Protein AF-A0A1B6HH47-F1 (afdb_monomer_lite)

Secondary structure (DSSP, 8-state):
----------------PPPPPPHHHHHHHHHHHHHHHHHHHHHHHHHHHHHHHHHHHH--HHHHHHHHHHHHT--TTS--EEEEEE----SSSTT-S--PEEEEEE-

Radius of gyration: 31.15 Å; chains: 1; bounding box: 65×64×84 Å

Foldseek 3Di:
DDDDDDDDDDDDPPPPDDDDDDPVVVVVVVVVLVVLQVVLVVVVVVVVVVVVVVCVVPDDPVRVVVVVCVVQQVDPPDQPFGKDWDQPDDLSDPVNHTDTDIDTDDD

Structure (mmCIF, N/CA/C/O backbone):
data_AF-A0A1B6HH47-F1
#
_entry.id   AF-A0A1B6HH47-F1
#
loop_
_atom_site.group_PDB
_atom_site.id
_atom_site.type_symbol
_atom_site.label_atom_id
_atom_site.label_alt_id
_atom_site.label_comp_id
_atom_site.label_asym_id
_atom_site.label_entity_id
_atom_site.label_seq_id
_atom_site.pdbx_PDB_ins_code
_atom_site.Cartn_x
_atom_site.Cartn_y
_atom_site.Cartn_z
_atom_site.occupancy
_atom_site.B_iso_or_equiv
_atom_site.auth_seq_id
_atom_site.auth_comp_id
_atom_site.auth_asym_id
_atom_site.auth_atom_id
_atom_site.pdbx_PDB_model_num
ATOM 1 N N . GLN A 1 1 ? 50.818 -52.994 -63.398 1.00 39.59 1 GLN A N 1
ATOM 2 C CA . GLN A 1 1 ? 51.348 -51.612 -63.325 1.00 39.59 1 GLN A CA 1
ATOM 3 C C . GLN A 1 1 ? 50.188 -50.705 -63.733 1.00 39.59 1 GLN A C 1
ATOM 5 O O . GLN A 1 1 ? 49.618 -50.994 -64.766 1.00 39.59 1 GLN A O 1
ATOM 10 N N . ALA A 1 2 ? 49.677 -49.722 -62.995 1.00 41.12 2 ALA A N 1
ATOM 11 C CA . ALA A 1 2 ? 50.125 -49.009 -61.808 1.00 41.12 2 ALA A CA 1
ATOM 12 C C . ALA A 1 2 ? 48.899 -48.549 -60.977 1.00 41.12 2 ALA A C 1
ATOM 14 O O . ALA A 1 2 ? 47.784 -48.472 -61.483 1.00 41.12 2 ALA A O 1
ATOM 15 N N . ARG A 1 3 ? 49.139 -48.282 -59.689 1.00 41.88 3 ARG A N 1
ATOM 16 C CA . ARG A 1 3 ? 48.226 -47.658 -58.715 1.00 41.88 3 ARG A CA 1
ATOM 17 C C . ARG A 1 3 ? 48.055 -46.160 -58.997 1.00 41.88 3 ARG A C 1
ATOM 19 O O . ARG A 1 3 ? 49.033 -45.560 -59.427 1.00 41.88 3 ARG A O 1
ATOM 26 N N . GLN A 1 4 ? 46.914 -45.586 -58.598 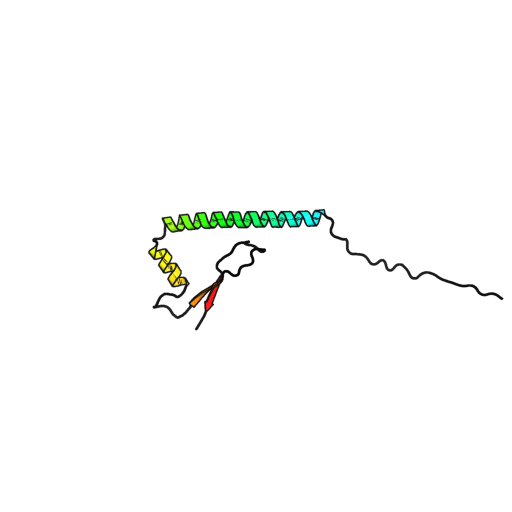1.00 49.91 4 GLN A N 1
ATOM 27 C CA . GLN A 1 4 ? 46.709 -44.267 -57.940 1.00 49.91 4 GLN A CA 1
ATOM 28 C C . GLN A 1 4 ? 45.180 -44.119 -57.698 1.00 49.91 4 GLN A C 1
ATOM 30 O O . GLN A 1 4 ? 44.415 -44.354 -58.623 1.00 49.91 4 GLN A O 1
ATOM 35 N N . ALA A 1 5 ? 44.663 -44.100 -56.453 1.00 44.31 5 ALA A N 1
ATOM 36 C CA . ALA A 1 5 ? 44.546 -42.953 -55.519 1.00 44.31 5 ALA A CA 1
ATOM 37 C C . ALA A 1 5 ? 43.653 -41.826 -56.097 1.00 44.31 5 ALA A C 1
ATOM 39 O O . ALA A 1 5 ? 43.818 -41.503 -57.259 1.00 44.31 5 ALA A O 1
ATOM 40 N N . PHE A 1 6 ? 42.742 -41.121 -55.420 1.00 36.06 6 PHE A N 1
ATOM 41 C CA . PHE A 1 6 ? 42.189 -41.053 -54.061 1.00 36.06 6 PHE A CA 1
ATOM 42 C C . PHE A 1 6 ? 41.038 -40.005 -54.154 1.00 36.06 6 PHE A C 1
ATOM 44 O O . PHE A 1 6 ? 41.148 -39.086 -54.958 1.00 36.06 6 PHE A O 1
ATOM 51 N N . SER A 1 7 ? 40.064 -40.054 -53.235 1.00 41.88 7 SER A N 1
ATOM 52 C CA . SER A 1 7 ? 39.383 -38.877 -52.637 1.00 41.88 7 SER A CA 1
ATOM 53 C C . SER A 1 7 ? 38.189 -38.150 -53.314 1.00 41.88 7 SER A C 1
ATOM 55 O O . SER A 1 7 ? 38.250 -37.762 -54.473 1.00 41.88 7 SER A O 1
ATOM 57 N N . GLN A 1 8 ? 37.226 -37.810 -52.430 1.00 42.84 8 GLN A N 1
ATOM 58 C CA . GLN A 1 8 ? 36.174 -36.757 -52.446 1.00 42.84 8 GLN A CA 1
ATOM 59 C C . GLN A 1 8 ? 34.869 -37.116 -53.190 1.00 42.84 8 GLN A C 1
ATOM 61 O O . GLN A 1 8 ? 34.904 -37.599 -54.309 1.00 42.84 8 GLN A O 1
ATOM 66 N N . ASP A 1 9 ? 33.667 -37.039 -52.607 1.00 40.97 9 ASP A N 1
ATOM 67 C CA . ASP A 1 9 ? 33.125 -35.997 -51.729 1.00 40.97 9 ASP A CA 1
ATOM 68 C C . ASP A 1 9 ? 32.156 -36.554 -50.665 1.00 40.97 9 ASP A C 1
ATOM 70 O O . ASP A 1 9 ? 31.112 -37.126 -50.977 1.00 40.97 9 ASP A O 1
ATOM 74 N N . LEU A 1 10 ? 32.459 -36.306 -49.391 1.00 48.53 10 LEU A N 1
ATOM 75 C CA . LEU A 1 10 ? 31.469 -36.265 -48.311 1.00 48.53 10 LEU A CA 1
ATOM 76 C C . LEU A 1 10 ? 31.650 -34.942 -47.573 1.00 48.53 10 LEU A C 1
ATOM 78 O O . LEU A 1 10 ? 32.201 -34.889 -46.477 1.00 48.53 10 LEU A O 1
ATOM 82 N N . SER A 1 11 ? 31.182 -33.857 -48.173 1.00 47.81 11 SER A N 1
ATOM 83 C CA . SER A 1 11 ? 30.913 -32.635 -47.426 1.00 47.81 11 SER A CA 1
ATOM 84 C C . SER A 1 11 ? 29.883 -31.809 -48.166 1.00 47.81 11 SER A C 1
ATOM 86 O O . SER A 1 11 ? 30.215 -31.158 -49.145 1.00 47.81 11 SER A O 1
ATOM 88 N N . ASN A 1 12 ? 28.637 -31.874 -47.701 1.00 45.56 12 ASN A N 1
ATOM 89 C CA . ASN A 1 12 ? 27.717 -30.739 -47.636 1.00 45.56 12 ASN A CA 1
ATOM 90 C C . ASN A 1 12 ? 26.533 -31.127 -46.738 1.00 45.56 12 ASN A C 1
ATOM 92 O O . ASN A 1 12 ? 25.382 -31.175 -47.158 1.00 45.56 12 ASN A O 1
ATOM 96 N N . VAL A 1 13 ? 26.825 -31.420 -45.467 1.00 44.94 13 VAL A N 1
ATOM 97 C CA . VAL A 1 13 ? 25.836 -31.204 -44.406 1.00 44.94 13 VAL A CA 1
ATOM 98 C C . VAL A 1 13 ? 26.028 -29.758 -43.978 1.00 44.94 13 VAL A C 1
ATOM 100 O O . VAL A 1 13 ? 26.837 -29.446 -43.107 1.00 44.94 13 VAL A O 1
ATOM 103 N N . THR A 1 14 ? 25.339 -28.850 -44.665 1.00 45.47 14 THR A N 1
ATOM 104 C CA . THR A 1 14 ? 25.183 -27.476 -44.200 1.00 45.47 14 THR A CA 1
ATOM 105 C C . THR A 1 14 ? 24.353 -27.531 -42.924 1.00 45.47 14 THR A C 1
ATOM 107 O O . THR A 1 14 ? 23.126 -27.603 -42.961 1.00 45.47 14 THR A O 1
ATOM 110 N N . THR A 1 15 ? 25.033 -27.531 -41.780 1.00 48.47 15 THR A N 1
ATOM 111 C CA . THR A 1 15 ? 24.444 -27.162 -40.495 1.00 48.47 15 THR A CA 1
ATOM 112 C C . THR A 1 15 ? 23.827 -25.777 -40.669 1.00 48.47 15 THR A C 1
ATOM 114 O O . THR A 1 15 ? 24.542 -24.782 -40.768 1.00 48.47 15 THR A O 1
ATOM 117 N N . SER A 1 16 ? 22.497 -25.714 -40.769 1.00 46.25 16 SER A N 1
ATOM 118 C CA . SER A 1 16 ? 21.747 -24.461 -40.707 1.00 46.25 16 SER A CA 1
ATOM 119 C C . SER A 1 16 ? 21.910 -23.910 -39.293 1.00 46.25 16 SER A C 1
ATOM 121 O O . SER A 1 16 ? 21.230 -24.310 -38.351 1.00 46.25 16 SER A O 1
ATOM 123 N N . GLN A 1 17 ? 22.924 -23.068 -39.130 1.00 50.97 17 GLN A N 1
ATOM 124 C CA . GLN A 1 17 ? 23.167 -22.305 -37.923 1.00 50.97 17 GLN A CA 1
ATOM 125 C C . GLN A 1 17 ? 21.990 -21.340 -37.758 1.00 50.97 17 GLN A C 1
ATOM 127 O O . GLN A 1 17 ? 21.722 -20.532 -38.648 1.00 50.97 17 GLN A O 1
ATOM 132 N N . ALA A 1 18 ? 21.251 -21.472 -36.653 1.00 58.88 18 ALA A N 1
ATOM 133 C CA . ALA A 1 18 ? 20.169 -20.554 -36.318 1.00 58.88 18 ALA A CA 1
ATOM 134 C C . ALA A 1 18 ? 20.696 -19.105 -36.370 1.00 58.88 18 ALA A C 1
ATOM 136 O O . ALA A 1 18 ? 21.813 -18.860 -35.900 1.00 58.88 18 ALA A O 1
ATOM 137 N N . PRO A 1 19 ? 19.944 -18.152 -36.951 1.00 57.94 19 PRO A N 1
ATOM 138 C CA . PRO A 1 19 ? 20.408 -16.779 -37.066 1.00 57.94 19 PRO A CA 1
ATOM 139 C C . PRO A 1 19 ? 20.626 -16.197 -35.667 1.00 57.94 19 PRO A C 1
ATOM 141 O O . PRO A 1 19 ? 19.711 -16.171 -34.844 1.00 57.94 19 PRO A O 1
ATOM 144 N N . SER A 1 20 ? 21.853 -15.745 -35.395 1.00 62.84 20 SER A N 1
ATOM 145 C CA . SER A 1 20 ? 22.158 -14.959 -34.200 1.00 62.84 20 SER A CA 1
ATOM 146 C C . SER A 1 20 ? 21.271 -13.708 -34.181 1.00 62.84 20 SER A C 1
ATOM 148 O O . SER A 1 20 ? 21.201 -13.020 -35.206 1.00 62.84 20 SER A O 1
ATOM 150 N N . PRO A 1 21 ? 20.620 -13.383 -33.051 1.00 58.81 21 PRO A N 1
ATOM 151 C CA . PRO A 1 21 ? 19.774 -12.203 -32.969 1.00 58.81 21 PRO A CA 1
ATOM 152 C C . PRO A 1 21 ? 20.599 -10.939 -33.233 1.00 58.81 21 PRO A C 1
ATOM 154 O O . PRO A 1 21 ? 21.688 -10.748 -32.685 1.00 58.81 21 PRO A O 1
ATOM 157 N N . GLN A 1 22 ? 20.093 -10.102 -34.137 1.00 62.22 22 GLN A N 1
ATOM 158 C CA . GLN A 1 22 ? 20.726 -8.856 -34.564 1.00 62.22 22 GLN A CA 1
ATOM 159 C C . GLN A 1 22 ? 20.671 -7.822 -33.418 1.00 62.22 22 GLN A C 1
ATOM 161 O O . GLN A 1 22 ? 19.702 -7.803 -32.656 1.00 62.22 22 GLN A O 1
ATOM 166 N N . PRO A 1 23 ? 21.658 -6.913 -33.293 1.00 60.91 23 PRO A N 1
ATOM 167 C CA . PRO A 1 23 ? 21.779 -5.985 -32.157 1.00 60.91 23 PRO A CA 1
ATOM 168 C C . PRO A 1 23 ? 20.536 -5.109 -31.896 1.00 60.91 23 PRO A C 1
ATOM 170 O O . PRO A 1 23 ? 20.270 -4.746 -30.753 1.00 60.91 23 PRO A O 1
ATOM 173 N N . ALA A 1 24 ? 19.728 -4.827 -32.921 1.00 59.75 24 ALA A N 1
ATOM 174 C CA . ALA A 1 24 ? 18.516 -4.014 -32.800 1.00 59.75 24 ALA A CA 1
ATOM 175 C C . ALA A 1 24 ? 17.368 -4.685 -32.013 1.00 59.75 24 ALA A C 1
ATOM 177 O O . ALA A 1 24 ? 16.537 -3.988 -31.429 1.00 59.75 24 ALA A O 1
ATOM 178 N N . GLU A 1 25 ? 17.296 -6.019 -31.975 1.00 57.19 25 GLU A N 1
ATOM 179 C CA . GLU A 1 25 ? 16.259 -6.731 -31.210 1.00 57.19 25 GLU A CA 1
ATOM 180 C C . GLU A 1 25 ? 16.542 -6.665 -29.702 1.00 57.19 25 GLU A C 1
ATOM 182 O O . GLU A 1 25 ? 15.637 -6.398 -28.910 1.00 57.19 25 GLU A O 1
ATOM 187 N N . PHE A 1 26 ? 17.816 -6.776 -29.312 1.00 58.69 26 PHE A N 1
ATOM 188 C CA . PHE A 1 26 ? 18.256 -6.640 -27.921 1.00 58.69 26 PHE A CA 1
ATOM 189 C C . PHE A 1 26 ? 18.006 -5.236 -27.350 1.00 58.69 26 PHE A C 1
ATOM 191 O O . PHE A 1 26 ? 17.553 -5.102 -26.210 1.00 58.69 26 PHE A O 1
ATOM 198 N N . ASP A 1 27 ? 18.254 -4.184 -28.133 1.00 62.53 27 ASP A N 1
ATOM 199 C CA . ASP A 1 27 ? 18.042 -2.803 -27.684 1.00 62.53 27 ASP A CA 1
ATOM 200 C C . ASP A 1 27 ? 16.557 -2.475 -27.453 1.00 62.53 27 ASP A C 1
ATOM 202 O O . ASP A 1 27 ? 16.207 -1.766 -26.500 1.00 62.53 27 ASP A O 1
ATOM 206 N N . ASN A 1 28 ? 15.658 -3.026 -28.273 1.00 66.19 28 ASN A N 1
ATOM 207 C CA . ASN A 1 28 ? 14.215 -2.836 -28.110 1.00 66.19 28 ASN A CA 1
ATOM 208 C C . ASN A 1 28 ? 13.686 -3.458 -26.810 1.00 66.19 28 ASN A C 1
ATOM 210 O O . ASN A 1 28 ? 12.898 -2.825 -26.097 1.00 66.19 28 ASN A O 1
ATOM 214 N N . ASP A 1 29 ? 14.161 -4.651 -26.452 1.00 68.00 29 ASP A N 1
ATOM 215 C CA . ASP A 1 29 ? 13.770 -5.316 -25.207 1.00 68.00 29 ASP A CA 1
ATOM 216 C C . ASP A 1 29 ? 14.291 -4.579 -23.966 1.00 68.00 29 ASP A C 1
ATOM 218 O O . ASP A 1 29 ? 13.552 -4.387 -22.991 1.00 68.00 29 ASP A O 1
ATOM 222 N N . ILE A 1 30 ? 15.526 -4.071 -24.011 1.00 70.81 30 ILE A N 1
ATOM 223 C CA . ILE A 1 30 ? 16.099 -3.261 -22.926 1.00 70.81 30 ILE A CA 1
ATOM 224 C C . ILE A 1 30 ? 15.276 -1.986 -22.706 1.00 70.81 30 ILE A C 1
ATOM 226 O O . ILE A 1 30 ? 14.972 -1.625 -21.562 1.00 70.81 30 ILE A O 1
ATOM 230 N N . ASN A 1 31 ? 14.895 -1.302 -23.786 1.00 74.62 31 ASN A N 1
ATOM 231 C CA . ASN A 1 31 ? 14.091 -0.086 -23.704 1.00 74.62 31 ASN A CA 1
ATOM 232 C C . ASN A 1 31 ? 12.691 -0.373 -23.150 1.00 74.62 31 ASN A C 1
ATOM 234 O O . ASN A 1 31 ? 12.239 0.320 -22.235 1.00 74.62 31 ASN A O 1
ATOM 238 N N . LYS A 1 32 ? 12.047 -1.456 -23.598 1.00 73.31 32 LYS A N 1
ATOM 239 C CA . LYS A 1 32 ? 10.741 -1.892 -23.088 1.00 73.31 32 LYS A CA 1
ATOM 240 C C . LYS A 1 32 ? 10.760 -2.152 -21.580 1.00 73.31 32 LYS A C 1
ATOM 242 O O . LYS A 1 32 ? 9.883 -1.663 -20.864 1.00 73.31 32 LYS A O 1
ATOM 247 N N . VAL A 1 33 ? 11.764 -2.872 -21.072 1.00 74.00 33 VAL A N 1
ATOM 248 C CA . VAL A 1 33 ? 11.891 -3.172 -19.633 1.00 74.00 33 VAL A CA 1
ATOM 249 C C . VAL A 1 33 ? 12.108 -1.897 -18.811 1.00 74.00 33 VAL A C 1
ATOM 251 O O . VAL A 1 33 ? 11.482 -1.729 -17.758 1.00 74.00 33 VAL A O 1
ATOM 254 N N . LYS A 1 34 ? 12.945 -0.966 -19.291 1.00 79.31 34 LYS A N 1
ATOM 255 C CA . LYS A 1 34 ? 13.187 0.327 -18.627 1.00 79.31 34 LYS A CA 1
ATOM 256 C C . LYS A 1 34 ? 11.910 1.163 -18.540 1.00 79.31 34 LYS A C 1
ATOM 258 O O . LYS A 1 34 ? 11.553 1.614 -17.449 1.00 79.31 34 LYS A O 1
ATOM 263 N N . THR A 1 35 ? 11.198 1.316 -19.654 1.00 90.38 35 THR A N 1
ATOM 264 C CA . THR A 1 35 ? 9.951 2.088 -19.712 1.00 90.38 35 THR A CA 1
ATOM 265 C C . THR A 1 35 ? 8.862 1.459 -18.845 1.00 90.38 35 THR A C 1
ATOM 267 O O . THR A 1 35 ? 8.196 2.168 -18.090 1.00 90.38 35 THR A O 1
ATOM 270 N N . HIS A 1 36 ? 8.717 0.129 -18.874 1.00 90.62 36 HIS A N 1
ATOM 271 C CA . HIS A 1 36 ? 7.742 -0.575 -18.041 1.00 90.62 36 HIS A CA 1
ATOM 272 C C . HIS A 1 36 ? 8.019 -0.363 -16.546 1.00 90.62 36 HIS A C 1
ATOM 274 O O . HIS A 1 36 ? 7.127 0.038 -15.801 1.00 90.62 36 HIS A O 1
ATOM 280 N N . LYS A 1 37 ? 9.275 -0.525 -16.110 1.00 91.94 37 LYS A N 1
ATOM 281 C CA . LYS A 1 37 ? 9.676 -0.310 -14.711 1.00 91.94 37 LYS A CA 1
ATOM 282 C C . LYS A 1 37 ? 9.417 1.113 -14.226 1.00 91.94 37 LYS A C 1
ATOM 284 O O . LYS A 1 37 ? 8.917 1.302 -13.116 1.00 91.94 37 LYS A O 1
ATOM 289 N N . GLN A 1 38 ? 9.735 2.113 -15.045 1.00 92.38 38 GLN A N 1
ATOM 290 C CA . GLN A 1 38 ? 9.447 3.515 -14.736 1.00 92.38 38 GLN A CA 1
ATOM 291 C C . GLN A 1 38 ? 7.939 3.763 -14.610 1.00 92.38 38 GLN A C 1
ATOM 293 O O . GLN A 1 38 ? 7.494 4.392 -13.646 1.00 92.38 38 GLN A O 1
ATOM 298 N N . LEU A 1 39 ? 7.146 3.230 -15.543 1.00 92.88 39 LEU A N 1
ATOM 299 C CA . LEU A 1 39 ? 5.696 3.381 -15.531 1.00 92.88 39 LEU A CA 1
ATOM 300 C C . LEU A 1 39 ? 5.056 2.716 -14.306 1.00 92.88 39 LEU A C 1
ATOM 302 O O . LEU A 1 39 ? 4.269 3.373 -13.625 1.00 92.88 39 LEU A O 1
ATOM 306 N N . SER A 1 40 ? 5.413 1.466 -13.986 1.00 93.31 40 SER A N 1
ATOM 307 C CA . SER A 1 40 ? 4.883 0.752 -12.814 1.00 93.31 40 SER A CA 1
ATOM 308 C C . SER A 1 40 ? 5.160 1.512 -11.518 1.00 93.31 40 SER A C 1
ATOM 310 O O . SER A 1 40 ? 4.263 1.678 -10.693 1.00 93.31 40 SER A O 1
ATOM 312 N N . ARG A 1 41 ? 6.378 2.047 -11.356 1.00 92.38 41 ARG A N 1
ATOM 313 C CA . ARG A 1 41 ? 6.741 2.866 -10.190 1.00 92.38 41 ARG A CA 1
ATOM 314 C C . ARG A 1 41 ? 5.906 4.140 -10.110 1.00 92.38 41 ARG A C 1
ATOM 316 O O . ARG A 1 41 ? 5.359 4.438 -9.052 1.00 92.38 41 ARG A O 1
ATOM 323 N N . ARG A 1 42 ? 5.753 4.859 -11.226 1.00 94.25 42 ARG A N 1
ATOM 324 C CA . ARG A 1 42 ? 4.947 6.087 -11.288 1.00 94.25 42 ARG A CA 1
ATOM 325 C C . ARG A 1 42 ? 3.479 5.829 -10.948 1.00 94.25 42 ARG A C 1
ATOM 327 O O . ARG A 1 42 ? 2.885 6.602 -10.205 1.00 94.25 42 ARG A O 1
ATOM 334 N N . MET A 1 43 ? 2.897 4.754 -11.479 1.00 94.62 43 MET A N 1
ATOM 335 C CA . MET A 1 43 ? 1.515 4.370 -11.171 1.00 94.62 43 MET A CA 1
ATOM 336 C C . MET A 1 43 ? 1.354 3.965 -9.708 1.00 94.62 43 MET A C 1
ATOM 338 O O . MET A 1 43 ? 0.379 4.359 -9.079 1.00 94.62 43 MET A O 1
ATOM 342 N N . SER A 1 44 ? 2.332 3.249 -9.146 1.00 93.00 44 SER A N 1
ATOM 343 C CA . SER A 1 44 ? 2.339 2.907 -7.723 1.00 93.00 44 SER A CA 1
ATOM 344 C C . SER A 1 44 ? 2.308 4.160 -6.850 1.00 93.00 44 SER A C 1
ATOM 346 O O . SER A 1 44 ? 1.482 4.230 -5.949 1.00 93.00 44 SER A O 1
ATOM 348 N N . VAL A 1 45 ? 3.153 5.159 -7.123 1.00 94.94 45 VAL A N 1
ATOM 349 C CA . VAL A 1 45 ? 3.154 6.427 -6.369 1.00 94.94 45 VAL A CA 1
ATOM 350 C C . VAL A 1 45 ? 1.785 7.103 -6.442 1.00 94.94 45 VAL A C 1
ATOM 352 O O . VAL A 1 45 ? 1.181 7.338 -5.401 1.00 94.94 45 VAL A O 1
ATOM 355 N N . LYS A 1 46 ? 1.242 7.280 -7.654 1.00 96.50 46 LYS A N 1
ATOM 356 C CA . LYS A 1 46 ? -0.085 7.882 -7.849 1.00 96.50 46 LYS A CA 1
ATOM 357 C C . LYS A 1 46 ? -1.193 7.157 -7.088 1.00 96.50 46 LYS A C 1
ATOM 359 O O . LYS A 1 46 ? -2.079 7.800 -6.537 1.00 96.50 46 LYS A O 1
ATOM 364 N N . PHE A 1 47 ? -1.158 5.826 -7.075 1.00 95.50 47 PHE A N 1
ATOM 365 C CA . PHE A 1 47 ? -2.137 5.029 -6.344 1.00 95.50 47 PHE A CA 1
ATOM 366 C C . PHE A 1 47 ? -2.049 5.269 -4.834 1.00 95.50 47 PHE A C 1
ATOM 368 O O . PHE A 1 47 ? -3.078 5.468 -4.200 1.00 95.50 47 PHE A O 1
ATOM 375 N N . HIS A 1 48 ? -0.840 5.279 -4.264 1.00 94.81 48 HIS A N 1
ATOM 376 C CA . HIS A 1 48 ? -0.665 5.493 -2.825 1.00 94.81 48 HIS A CA 1
ATOM 377 C C . HIS A 1 48 ? -1.069 6.909 -2.412 1.00 94.81 48 HIS A C 1
ATOM 379 O O . HIS A 1 48 ? -1.749 7.057 -1.406 1.00 94.81 48 HIS A O 1
ATOM 385 N N . GLU A 1 49 ? -0.715 7.924 -3.203 1.00 97.75 49 GLU A N 1
ATOM 386 C CA . GLU A 1 49 ? -1.135 9.313 -2.967 1.00 97.75 49 GLU A CA 1
ATOM 387 C C . GLU A 1 49 ? -2.661 9.443 -2.979 1.00 97.75 49 GLU A C 1
ATOM 389 O O . GLU A 1 49 ? -3.251 10.008 -2.060 1.00 97.75 49 GLU A O 1
ATOM 394 N N . TRP A 1 50 ? -3.311 8.871 -3.997 1.00 97.81 50 TRP A N 1
ATOM 395 C CA . TRP A 1 50 ? -4.768 8.860 -4.085 1.00 97.81 50 TRP A CA 1
ATOM 396 C C . TRP A 1 50 ? -5.406 8.134 -2.896 1.00 97.81 50 TRP A C 1
ATOM 398 O O . TRP A 1 50 ? -6.318 8.677 -2.275 1.00 97.81 50 TRP A O 1
ATOM 408 N N . HIS A 1 51 ? -4.924 6.932 -2.568 1.00 95.81 51 HIS A N 1
ATOM 409 C CA . HIS A 1 51 ? -5.479 6.117 -1.490 1.00 95.81 51 HIS A CA 1
ATOM 410 C C . HIS A 1 51 ? -5.308 6.794 -0.130 1.00 95.81 51 HIS A C 1
ATOM 412 O O . HIS A 1 51 ? -6.258 6.843 0.643 1.00 95.81 51 HIS A O 1
ATOM 418 N N . GLN A 1 52 ? -4.122 7.344 0.147 1.00 95.62 52 GLN A N 1
ATOM 419 C CA . GLN A 1 52 ? -3.844 8.062 1.385 1.00 95.62 52 GLN A CA 1
ATOM 420 C C . GLN A 1 52 ? -4.794 9.252 1.539 1.00 95.62 52 GLN A C 1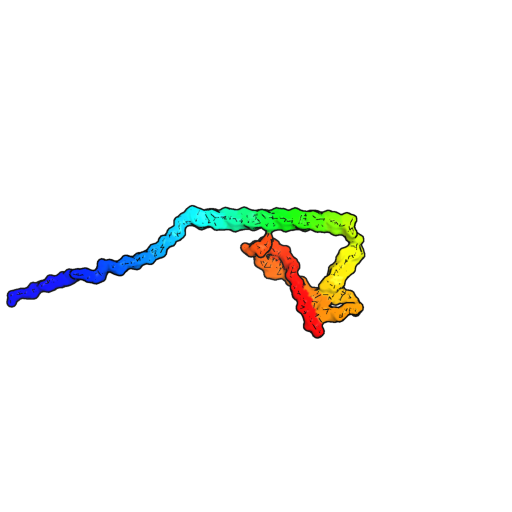
ATOM 422 O O . GLN A 1 52 ? -5.534 9.313 2.519 1.00 95.62 52 GLN A O 1
ATOM 427 N N . ASN A 1 53 ? -4.863 10.123 0.528 1.00 97.56 53 ASN A N 1
ATOM 428 C CA . ASN A 1 53 ? -5.777 11.260 0.544 1.00 97.56 53 ASN A CA 1
ATOM 429 C C . ASN A 1 53 ? -7.239 10.815 0.706 1.00 97.56 53 ASN A C 1
ATOM 431 O O . ASN A 1 53 ? -7.999 11.426 1.450 1.00 97.56 53 ASN A O 1
ATOM 435 N N . TRP A 1 54 ? -7.663 9.747 0.026 1.00 97.56 54 TRP A N 1
ATOM 436 C CA . TRP A 1 54 ? -9.017 9.229 0.197 1.00 97.56 54 TRP A CA 1
ATOM 437 C C . TRP A 1 54 ? -9.257 8.750 1.634 1.00 97.56 54 TRP A C 1
ATOM 439 O O . TRP A 1 54 ? -10.247 9.156 2.240 1.00 97.56 54 TRP A 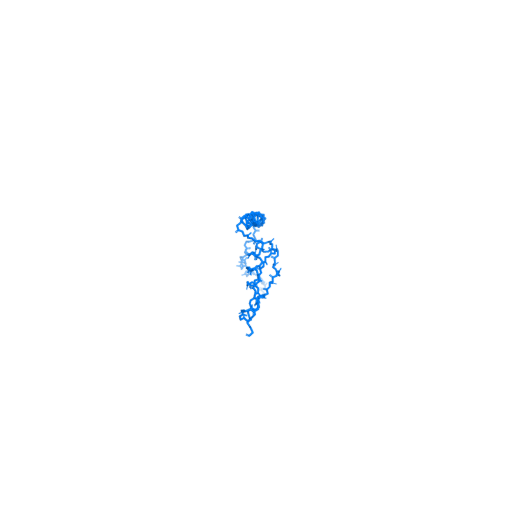O 1
ATOM 449 N N . SER A 1 55 ? -8.342 7.960 2.200 1.00 95.81 55 SER A N 1
ATOM 450 C CA . SER A 1 55 ? -8.479 7.423 3.557 1.00 95.81 55 SER A CA 1
ATOM 451 C C . SER A 1 55 ? -8.534 8.519 4.619 1.00 95.81 55 SER A C 1
ATOM 453 O O . SER A 1 55 ? -9.417 8.480 5.467 1.00 95.81 55 SER A O 1
ATOM 455 N N . GLU A 1 56 ? -7.679 9.539 4.523 1.00 95.06 56 GLU A N 1
ATOM 456 C CA . GLU A 1 56 ? -7.630 10.656 5.476 1.00 95.06 56 GLU A CA 1
ATOM 457 C C . GLU A 1 56 ? -8.923 11.485 5.481 1.00 95.06 56 GLU A C 1
ATOM 459 O O . GLU A 1 56 ? -9.310 12.024 6.514 1.00 95.06 56 GLU A O 1
ATOM 464 N N . ASN A 1 57 ? -9.618 11.566 4.342 1.00 97.19 57 ASN A N 1
ATOM 465 C CA . ASN A 1 57 ? -10.860 12.332 4.214 1.00 97.19 57 ASN A CA 1
ATOM 466 C C . ASN A 1 57 ? -12.128 11.538 4.573 1.00 97.19 57 ASN A C 1
ATOM 468 O O . ASN A 1 57 ? -13.183 12.145 4.750 1.00 97.19 57 ASN A O 1
ATOM 472 N N . HIS A 1 58 ? -12.064 10.203 4.635 1.00 96.94 58 HIS A N 1
ATOM 473 C CA . HIS A 1 58 ? -13.265 9.358 4.741 1.00 96.94 58 HIS A CA 1
ATOM 474 C C . HIS A 1 58 ? -13.242 8.361 5.901 1.00 96.94 58 HIS A C 1
ATOM 476 O O . HIS A 1 58 ? -14.296 7.828 6.245 1.00 96.94 58 HIS A O 1
ATOM 482 N N . LEU A 1 59 ? -12.080 8.091 6.494 1.00 95.88 59 LEU A N 1
ATOM 483 C CA . LEU A 1 59 ? -11.933 7.147 7.595 1.00 95.88 59 LEU A CA 1
ATOM 484 C C . LEU A 1 59 ? -11.435 7.877 8.835 1.00 95.88 59 LEU A C 1
ATOM 486 O O . LEU A 1 59 ? -10.470 8.638 8.781 1.00 95.88 59 LEU A O 1
ATOM 490 N N . SER A 1 60 ? -12.057 7.599 9.978 1.00 96.12 60 SER A N 1
ATOM 491 C CA . SER A 1 60 ? -11.435 7.952 11.248 1.00 96.12 60 SER A CA 1
ATOM 492 C C . SER A 1 60 ? -10.218 7.047 11.500 1.00 96.12 60 SER A C 1
ATOM 494 O O . SER A 1 60 ? -10.204 5.896 11.045 1.00 96.12 60 SER A O 1
ATOM 496 N N . PRO A 1 61 ? -9.212 7.506 12.268 1.00 93.56 61 PRO A N 1
ATOM 497 C CA . PRO A 1 61 ? -8.071 6.667 12.638 1.00 93.56 61 PRO A CA 1
ATOM 498 C C . PRO A 1 61 ? -8.497 5.334 13.270 1.00 93.56 61 PRO A C 1
ATOM 500 O O . PRO A 1 61 ? -7.978 4.284 12.911 1.00 93.56 61 PRO A O 1
ATOM 503 N N . GLN A 1 62 ? -9.532 5.361 14.114 1.00 95.19 62 GLN A N 1
ATOM 504 C CA . GLN A 1 62 ? -10.068 4.169 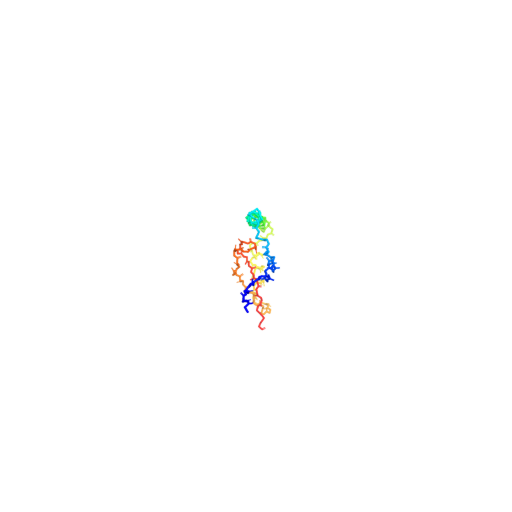14.776 1.00 95.19 62 GLN A CA 1
ATOM 505 C C . GLN A 1 62 ? -10.684 3.178 13.783 1.00 95.19 62 GLN A C 1
ATOM 507 O O . GLN A 1 62 ? -10.530 1.974 13.945 1.00 95.19 62 GLN A O 1
ATOM 512 N N . GLN A 1 63 ? -11.379 3.662 12.748 1.00 94.62 63 GLN A N 1
ATOM 513 C CA . GLN A 1 63 ? -11.942 2.795 11.708 1.00 94.62 63 GLN A CA 1
ATOM 514 C C . GLN A 1 63 ? -10.839 2.130 10.884 1.00 94.62 63 GLN A C 1
ATOM 516 O O . GLN A 1 63 ? -10.934 0.945 10.565 1.00 94.62 63 GLN A O 1
ATOM 521 N N . TYR A 1 64 ? -9.790 2.887 10.557 1.00 93.00 64 TYR A N 1
ATOM 522 C CA . TYR A 1 64 ? -8.633 2.371 9.835 1.00 93.00 64 TYR A CA 1
ATOM 523 C C . TYR A 1 64 ? -7.885 1.306 10.651 1.00 93.00 64 TYR A C 1
ATOM 525 O O . TYR A 1 64 ? -7.564 0.236 10.132 1.00 93.00 64 TYR A O 1
ATOM 533 N N . GLU A 1 65 ? -7.636 1.567 11.934 1.00 92.75 65 GLU A N 1
ATOM 534 C CA . GLU A 1 65 ? -6.994 0.621 12.855 1.00 92.75 65 GLU A CA 1
ATOM 535 C C . GLU A 1 65 ? -7.836 -0.640 13.042 1.00 92.75 65 GLU A C 1
ATOM 537 O O . GLU A 1 65 ? -7.342 -1.743 12.811 1.00 92.75 65 GLU A O 1
ATOM 542 N N . PHE A 1 66 ? -9.128 -0.483 13.339 1.00 93.06 66 PHE A N 1
ATOM 543 C CA . PHE A 1 66 ? -10.055 -1.600 13.504 1.00 93.06 66 PHE A CA 1
ATOM 544 C C . PHE A 1 66 ? -10.090 -2.509 12.269 1.00 93.06 66 PHE A C 1
ATOM 546 O O . PHE A 1 66 ? -10.027 -3.732 12.395 1.00 93.06 66 PHE A O 1
ATOM 553 N N . ALA A 1 67 ? -10.149 -1.932 11.064 1.00 91.44 67 ALA A N 1
ATOM 554 C CA . ALA A 1 67 ? -10.139 -2.708 9.826 1.00 91.44 67 ALA A CA 1
ATOM 555 C C . ALA A 1 67 ? -8.838 -3.513 9.657 1.00 91.44 67 ALA A C 1
ATOM 557 O O . ALA A 1 67 ? -8.882 -4.669 9.229 1.00 91.44 67 ALA A O 1
ATOM 558 N N . ASN A 1 68 ? -7.690 -2.930 10.021 1.00 90.94 68 ASN A N 1
ATOM 559 C CA . ASN A 1 68 ? -6.405 -3.626 9.985 1.00 90.94 68 ASN A CA 1
ATOM 560 C C . ASN A 1 68 ? -6.339 -4.755 11.020 1.00 90.94 68 ASN A C 1
ATOM 562 O O . ASN A 1 68 ? -5.936 -5.864 10.680 1.00 90.94 68 ASN A O 1
ATOM 566 N N . GLU A 1 69 ? -6.762 -4.517 12.261 1.00 90.88 69 GLU A N 1
ATOM 567 C CA . GLU A 1 69 ? -6.782 -5.546 13.309 1.00 90.88 69 GLU A CA 1
ATOM 568 C C . GLU A 1 69 ? -7.714 -6.705 12.963 1.00 90.88 69 GLU A C 1
ATOM 570 O O . GLU A 1 69 ? -7.348 -7.872 13.134 1.00 90.88 69 GLU A O 1
ATOM 575 N N . TRP A 1 70 ? -8.891 -6.386 12.420 1.00 89.75 70 TRP A N 1
ATOM 576 C CA . TRP A 1 70 ? -9.846 -7.370 11.932 1.00 89.75 70 TRP A CA 1
ATOM 577 C C . TRP A 1 70 ? -9.246 -8.229 10.814 1.00 89.75 70 TRP A C 1
ATOM 579 O O . TRP A 1 70 ? -9.269 -9.455 10.904 1.00 89.75 70 TRP A O 1
ATOM 589 N N . MET A 1 71 ? -8.642 -7.603 9.799 1.00 89.62 71 MET A N 1
ATOM 590 C CA . MET A 1 71 ? -7.987 -8.306 8.688 1.00 89.62 71 MET A CA 1
ATOM 591 C C . MET A 1 71 ? -6.845 -9.217 9.168 1.00 89.62 71 MET A C 1
ATOM 593 O O . MET A 1 71 ? -6.632 -10.303 8.621 1.00 89.62 71 MET A O 1
ATOM 597 N N . MET A 1 72 ? -6.107 -8.780 10.190 1.00 90.00 72 MET A N 1
ATOM 598 C CA . MET A 1 72 ? -4.977 -9.523 10.747 1.00 90.00 72 MET A CA 1
ATOM 599 C C . MET A 1 72 ? -5.390 -10.655 11.701 1.00 90.00 72 MET A C 1
ATOM 601 O O . MET A 1 72 ? -4.556 -11.492 12.053 1.00 90.00 72 MET A O 1
ATOM 605 N N . GLY A 1 73 ? -6.669 -10.715 12.084 1.00 87.62 73 GLY A N 1
ATOM 606 C CA . GLY A 1 73 ? -7.171 -11.688 13.052 1.00 87.62 73 GLY A CA 1
ATOM 607 C C . GLY A 1 73 ? -6.708 -11.405 14.483 1.00 87.62 73 GLY A C 1
ATOM 608 O O . GLY A 1 73 ? -6.570 -12.334 15.273 1.00 87.62 73 GLY A O 1
ATOM 609 N N . ASN A 1 74 ? -6.447 -10.135 14.811 1.00 85.25 74 ASN A N 1
ATOM 610 C CA . ASN A 1 74 ? -5.980 -9.705 16.135 1.00 85.25 74 ASN A CA 1
ATOM 611 C C . ASN A 1 74 ? -7.129 -9.396 17.112 1.00 85.25 74 ASN A C 1
ATOM 613 O O . ASN A 1 74 ? -6.883 -9.081 18.274 1.00 85.25 74 ASN A O 1
ATOM 617 N N . LEU A 1 75 ? -8.378 -9.478 16.651 1.00 85.38 75 LEU A N 1
ATOM 618 C CA . LEU A 1 75 ? -9.561 -9.238 17.472 1.00 85.38 75 LEU A CA 1
ATOM 619 C C . LEU A 1 75 ? -9.931 -10.494 18.276 1.00 85.38 75 LEU A C 1
ATOM 621 O O . LEU A 1 75 ? -9.999 -11.592 17.726 1.00 85.38 75 LEU A O 1
ATOM 625 N N . SER A 1 76 ? -10.218 -10.315 19.568 1.00 76.69 76 SER A N 1
ATOM 626 C CA . SER A 1 76 ? -10.468 -11.393 20.543 1.00 76.69 76 SER A CA 1
ATOM 627 C C . SER A 1 76 ? -11.653 -12.300 20.213 1.00 76.69 76 SER A C 1
ATOM 629 O O . SER A 1 76 ? -11.674 -13.459 20.622 1.00 76.69 76 SER A O 1
ATOM 631 N N . ASP A 1 77 ? -12.635 -11.771 19.487 1.00 74.50 77 ASP A N 1
ATOM 632 C CA . ASP A 1 77 ? -13.962 -12.383 19.365 1.00 74.50 77 ASP A CA 1
ATOM 633 C C . ASP A 1 77 ? -14.109 -13.251 18.103 1.00 74.50 77 ASP A C 1
ATOM 635 O O . ASP A 1 77 ? -15.147 -13.880 17.886 1.00 74.50 77 ASP A O 1
ATOM 639 N N . TYR A 1 78 ? -13.079 -13.301 17.252 1.00 66.94 78 TYR A N 1
ATOM 640 C CA . TYR A 1 78 ? -13.119 -14.004 15.972 1.00 66.94 78 TYR A CA 1
ATOM 641 C C . TYR A 1 78 ? -12.352 -15.329 16.034 1.00 66.94 78 TYR A C 1
ATOM 643 O O . TYR A 1 78 ? -11.342 -15.474 16.721 1.00 66.94 78 TYR A O 1
ATOM 651 N N . LYS A 1 79 ? -12.843 -16.326 15.285 1.00 67.50 79 LYS A N 1
ATOM 652 C CA . LYS A 1 79 ? -12.171 -17.622 15.101 1.00 67.50 79 LYS A CA 1
ATOM 653 C C . LYS A 1 79 ? -10.716 -17.382 14.674 1.00 67.50 79 LYS A C 1
ATOM 655 O O . LYS A 1 79 ? -10.482 -16.512 13.841 1.00 67.50 79 LYS A O 1
ATOM 660 N N . VAL A 1 80 ? -9.774 -18.155 15.226 1.00 66.12 80 VAL A N 1
ATOM 661 C CA . VAL A 1 80 ? -8.316 -17.976 15.069 1.00 66.12 80 VAL A CA 1
ATOM 662 C C . VAL A 1 80 ? -7.874 -18.151 13.607 1.00 66.12 80 VAL A C 1
ATOM 664 O O . VAL A 1 80 ? -7.366 -19.195 13.214 1.00 66.12 80 VAL A O 1
ATOM 667 N N . ASN A 1 81 ? -8.085 -17.123 12.793 1.00 70.88 81 ASN A N 1
ATOM 668 C CA . ASN A 1 81 ? -7.528 -16.984 11.456 1.00 70.88 81 ASN A CA 1
ATOM 669 C C . ASN A 1 81 ? -6.405 -15.960 11.580 1.00 70.88 81 ASN A C 1
ATOM 671 O O . ASN A 1 81 ? -6.646 -14.759 11.485 1.00 70.88 81 ASN A O 1
ATOM 675 N N . HIS A 1 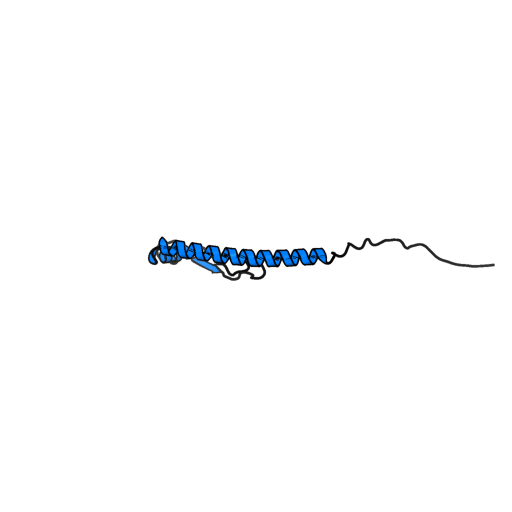82 ? -5.193 -16.426 11.873 1.00 82.06 82 HIS A N 1
ATOM 676 C CA . HIS A 1 82 ? -4.056 -15.521 11.978 1.00 82.06 82 HIS A CA 1
ATOM 677 C C . HIS A 1 82 ? -3.553 -15.199 10.572 1.00 82.06 82 HIS A C 1
ATOM 679 O O . HIS A 1 82 ? -3.126 -16.098 9.843 1.00 82.06 82 HIS A O 1
ATOM 685 N N . THR A 1 83 ? -3.613 -13.929 10.180 1.00 90.25 83 THR A N 1
ATOM 686 C CA . THR A 1 83 ? -3.037 -13.483 8.909 1.00 90.25 83 THR A CA 1
ATOM 687 C C . THR A 1 83 ? -1.624 -12.974 9.161 1.00 90.25 83 THR A C 1
ATOM 689 O O . THR A 1 83 ? -1.416 -12.092 9.988 1.00 90.25 83 THR A O 1
ATOM 692 N N . SER A 1 84 ? -0.642 -13.488 8.424 1.00 90.12 84 SER A N 1
ATOM 693 C CA . SER A 1 84 ? 0.721 -12.956 8.395 1.00 90.12 84 SER A CA 1
ATOM 694 C C . SER A 1 84 ? 0.973 -12.162 7.113 1.00 90.12 84 SER A C 1
ATOM 696 O O . SER A 1 84 ? 0.404 -12.443 6.052 1.00 90.12 84 SER A O 1
ATOM 698 N N . ILE A 1 85 ? 1.831 -11.145 7.217 1.00 92.00 85 ILE A N 1
ATOM 699 C CA . ILE A 1 85 ? 2.269 -10.323 6.086 1.00 92.00 85 ILE A CA 1
ATOM 700 C C . ILE A 1 85 ? 3.664 -10.778 5.663 1.00 92.00 85 ILE A C 1
ATOM 702 O O . ILE A 1 85 ? 4.599 -10.780 6.462 1.00 92.00 85 ILE A O 1
ATOM 706 N N . LEU A 1 86 ? 3.807 -11.115 4.386 1.00 92.50 86 LEU A N 1
ATOM 707 C CA . LEU A 1 86 ? 5.073 -11.419 3.733 1.00 92.50 86 LEU A CA 1
ATOM 708 C C . LEU A 1 86 ? 5.441 -10.267 2.791 1.00 92.50 86 LEU A C 1
ATOM 710 O O . LEU A 1 86 ? 4.618 -9.807 1.998 1.00 92.50 86 LEU A O 1
ATOM 714 N N . THR A 1 87 ? 6.684 -9.803 2.871 1.00 90.06 87 THR A N 1
ATOM 715 C CA . THR A 1 87 ? 7.229 -8.705 2.051 1.00 90.06 87 THR A CA 1
ATOM 716 C C . THR A 1 87 ? 8.467 -9.138 1.258 1.00 90.06 87 THR A C 1
ATOM 718 O O . THR A 1 87 ? 9.292 -8.319 0.859 1.00 90.06 87 THR A O 1
ATOM 721 N N . ASP A 1 88 ? 8.570 -10.432 0.962 1.00 87.38 88 ASP A N 1
ATOM 722 C CA . ASP A 1 88 ? 9.693 -11.121 0.310 1.00 87.38 88 ASP A CA 1
ATOM 723 C C . ASP A 1 88 ? 9.733 -10.963 -1.225 1.00 87.38 88 ASP A C 1
ATOM 725 O O . ASP A 1 88 ? 10.190 -11.843 -1.955 1.00 87.38 88 ASP A O 1
ATOM 729 N N . ASN A 1 89 ? 9.231 -9.845 -1.749 1.00 89.31 89 ASN A N 1
ATOM 730 C CA . ASN A 1 89 ? 8.978 -9.717 -3.182 1.00 89.31 89 ASN A CA 1
ATOM 731 C C . ASN A 1 89 ? 10.247 -9.379 -3.986 1.00 89.31 89 ASN A C 1
ATOM 733 O O . ASN A 1 89 ? 10.972 -8.447 -3.620 1.00 89.31 89 ASN A O 1
ATOM 737 N N . PRO A 1 90 ? 10.469 -10.038 -5.139 1.00 88.19 90 PRO A N 1
ATOM 738 C CA . PRO A 1 90 ? 11.560 -9.704 -6.052 1.00 88.19 90 PRO A CA 1
ATOM 739 C C . PRO A 1 90 ? 11.402 -8.292 -6.647 1.00 88.19 90 PRO A C 1
ATOM 741 O O . PRO A 1 90 ? 10.351 -7.946 -7.186 1.00 88.19 90 PRO A O 1
ATOM 744 N N . LEU A 1 91 ? 12.458 -7.468 -6.587 1.00 88.12 91 LEU A N 1
ATOM 745 C CA . LEU A 1 91 ? 12.467 -6.087 -7.114 1.00 88.12 91 LEU A CA 1
ATOM 746 C C . LEU A 1 91 ? 12.909 -5.983 -8.584 1.00 88.12 91 LEU A C 1
ATOM 748 O O . LEU A 1 91 ? 12.820 -4.914 -9.203 1.00 88.12 91 LEU A O 1
ATOM 752 N N . ASP A 1 92 ? 13.418 -7.078 -9.137 1.00 87.50 92 ASP A N 1
ATOM 753 C CA . ASP A 1 92 ? 13.782 -7.249 -10.543 1.00 87.50 92 ASP A CA 1
ATOM 754 C C . ASP A 1 92 ? 12.563 -7.553 -11.426 1.00 87.50 92 ASP A C 1
ATOM 756 O O . ASP A 1 92 ? 12.625 -7.362 -12.641 1.00 87.50 92 ASP A O 1
ATOM 760 N N . LYS A 1 93 ? 11.429 -7.929 -10.823 1.00 86.12 93 LYS A N 1
ATOM 761 C CA . LYS A 1 93 ? 10.172 -8.240 -11.512 1.00 86.12 93 LYS A CA 1
ATOM 762 C C . LYS A 1 93 ? 9.075 -7.223 -11.178 1.00 86.12 93 LYS A C 1
ATOM 764 O O . LYS A 1 93 ? 9.106 -6.623 -10.102 1.00 86.12 93 LYS A O 1
ATOM 769 N N . PRO A 1 94 ? 8.096 -7.004 -12.077 1.00 85.19 94 PRO A N 1
ATOM 770 C CA . PRO A 1 94 ? 6.915 -6.201 -11.771 1.00 85.19 94 PRO A CA 1
ATOM 771 C C . PRO A 1 94 ? 6.229 -6.680 -10.480 1.00 85.19 94 PRO A C 1
ATOM 773 O O . PRO A 1 94 ? 6.135 -7.891 -10.279 1.00 85.19 94 PRO A O 1
ATOM 776 N N . PRO A 1 95 ? 5.740 -5.770 -9.615 1.00 89.75 95 PRO A N 1
ATOM 777 C CA . PRO A 1 95 ? 5.622 -4.316 -9.795 1.00 89.75 95 PRO A CA 1
ATOM 778 C C . PRO A 1 95 ? 6.893 -3.503 -9.454 1.00 89.75 95 PRO A C 1
ATOM 780 O O . PRO A 1 95 ? 6.830 -2.278 -9.349 1.00 89.75 95 PRO A O 1
ATOM 783 N N . TYR A 1 96 ? 8.056 -4.151 -9.314 1.00 89.69 96 TYR A N 1
ATOM 784 C CA . TYR A 1 96 ? 9.362 -3.539 -9.014 1.00 89.69 96 TYR A CA 1
ATOM 785 C C . TYR A 1 96 ? 9.399 -2.748 -7.699 1.00 89.69 96 TYR A C 1
ATOM 787 O O . TYR A 1 96 ? 10.128 -1.751 -7.578 1.00 89.69 96 TYR A O 1
ATOM 795 N N . ARG A 1 97 ? 8.585 -3.181 -6.733 1.00 87.94 97 ARG A N 1
ATOM 796 C CA . ARG A 1 97 ? 8.452 -2.624 -5.387 1.00 87.94 97 ARG A CA 1
ATOM 797 C C . ARG A 1 97 ? 8.030 -3.736 -4.429 1.00 87.94 97 ARG A C 1
ATOM 799 O O . ARG A 1 97 ? 7.426 -4.719 -4.848 1.00 87.94 97 ARG A O 1
ATOM 806 N N . VAL A 1 98 ? 8.324 -3.543 -3.150 1.00 90.38 98 VAL A N 1
ATOM 807 C CA . VAL A 1 98 ? 7.793 -4.371 -2.067 1.00 90.38 98 VAL A CA 1
ATOM 808 C C . VAL A 1 98 ? 6.284 -4.143 -1.949 1.00 90.38 98 VAL A C 1
ATOM 810 O O . VAL A 1 98 ? 5.833 -2.998 -1.993 1.00 90.38 98 VAL A O 1
ATOM 813 N N . TYR A 1 99 ? 5.516 -5.220 -1.811 1.00 89.75 99 TYR A N 1
ATOM 814 C CA . TYR A 1 99 ? 4.079 -5.187 -1.547 1.00 89.75 99 TYR A CA 1
ATOM 815 C C . TYR A 1 99 ? 3.709 -6.235 -0.494 1.00 89.75 99 TYR A C 1
ATOM 817 O O . TYR A 1 99 ? 4.439 -7.200 -0.278 1.00 89.75 99 TYR A O 1
ATOM 825 N N . ASN A 1 100 ? 2.581 -6.053 0.182 1.00 92.31 100 ASN A N 1
ATOM 826 C CA . ASN A 1 100 ? 2.147 -7.015 1.187 1.00 92.31 100 ASN A CA 1
ATOM 827 C C . ASN A 1 100 ? 1.530 -8.234 0.497 1.00 92.31 100 ASN A C 1
ATOM 829 O O . ASN A 1 100 ? 0.586 -8.103 -0.284 1.00 92.31 100 ASN A O 1
ATOM 833 N N . ARG A 1 101 ? 2.053 -9.421 0.800 1.00 92.56 101 ARG A N 1
ATOM 834 C CA . ARG A 1 101 ? 1.415 -10.703 0.501 1.00 92.56 101 ARG A CA 1
ATOM 835 C C . ARG A 1 101 ? 0.828 -11.241 1.794 1.00 92.56 101 ARG A C 1
ATOM 837 O O . ARG A 1 101 ? 1.550 -11.422 2.768 1.00 92.56 101 ARG A O 1
ATOM 844 N N . PHE A 1 102 ? -0.471 -11.492 1.800 1.00 91.38 102 PHE A N 1
ATOM 845 C CA . PHE A 1 102 ? -1.165 -11.987 2.982 1.00 91.38 102 PHE A CA 1
ATOM 846 C C . PHE A 1 102 ? -1.246 -13.509 2.935 1.00 91.38 102 PHE A C 1
ATOM 848 O O . PHE A 1 102 ? -1.621 -14.087 1.911 1.00 91.38 102 PHE A O 1
ATOM 855 N N . ARG A 1 103 ? -0.888 -14.158 4.041 1.00 90.88 103 ARG A N 1
ATOM 856 C CA . ARG A 1 103 ? -1.034 -15.601 4.225 1.00 90.88 103 ARG A CA 1
ATOM 857 C C . ARG A 1 103 ? -1.895 -15.854 5.451 1.00 90.88 103 ARG A C 1
ATOM 859 O O . ARG A 1 103 ? -1.568 -15.383 6.532 1.00 90.88 103 ARG A O 1
ATOM 866 N N . VAL A 1 104 ? -2.961 -16.624 5.275 1.00 89.06 104 VAL A N 1
ATOM 867 C CA . VAL A 1 104 ? -3.814 -17.059 6.383 1.00 89.06 104 VAL A CA 1
ATOM 868 C C . VAL A 1 104 ? -3.287 -18.380 6.925 1.00 89.06 104 VAL A C 1
ATOM 870 O O . VAL A 1 104 ? -3.062 -19.328 6.168 1.00 89.06 104 VAL A O 1
ATOM 873 N N . GLU A 1 105 ? -3.092 -18.434 8.233 1.00 83.19 105 GLU A N 1
ATOM 874 C CA . GLU A 1 105 ? -2.808 -19.652 8.973 1.00 83.19 105 GLU A CA 1
ATOM 875 C C . GLU A 1 105 ? -4.093 -20.122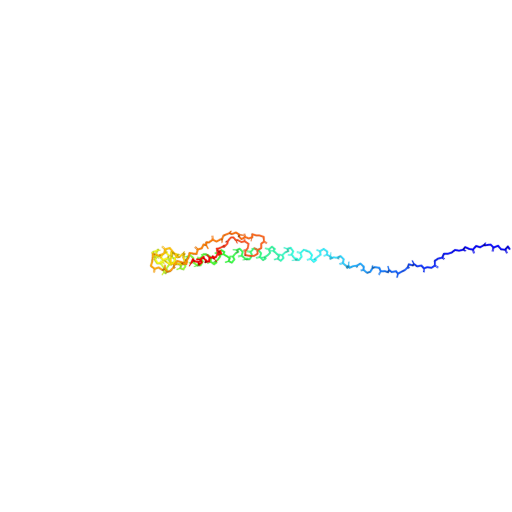 9.650 1.00 83.19 105 GLU A C 1
ATOM 877 O O . GLU A 1 105 ? -4.645 -19.448 10.522 1.00 83.19 105 GLU A O 1
ATOM 882 N N . TYR A 1 106 ? -4.575 -21.285 9.218 1.00 74.88 106 TYR A N 1
ATOM 883 C CA . TYR A 1 106 ? -5.691 -21.970 9.855 1.00 74.88 106 TYR A CA 1
ATOM 884 C C . TYR A 1 106 ? -5.127 -22.875 10.952 1.00 74.88 106 TYR A C 1
ATOM 886 O O . TYR A 1 106 ? -4.258 -23.704 10.667 1.00 74.88 106 TYR A O 1
ATOM 894 N N . LYS A 1 107 ? -5.594 -22.699 12.190 1.00 61.25 107 LYS A N 1
ATOM 895 C CA . LYS A 1 107 ? -5.346 -23.634 13.294 1.00 61.25 107 LYS A CA 1
ATOM 896 C C . LYS A 1 107 ? -6.524 -24.580 13.475 1.00 61.25 107 LYS A C 1
ATOM 898 O O . LYS A 1 107 ? -7.678 -24.114 13.330 1.00 61.25 107 LYS A O 1
#

Sequence (107 aa):
QARQAFSQDLSNVTTSQAPSPQPAEFDNDINKVKTHKQLSRRMSVKFHEWHQNWSENHLSPQQYEFANEWMMGNLSDYKVNHTSILTDNPLDKPPYRVYNRFRVEYK

pLDDT: mean 78.38, std 18.56, range [36.06, 97.81]

Organism: NCBI:txid320908